Protein AF-A0A958GNL9-F1 (afdb_monomer_lite)

Structure (mmCIF, N/CA/C/O backbone):
data_AF-A0A958GNL9-F1
#
_entry.id   AF-A0A958GNL9-F1
#
loop_
_atom_site.group_PDB
_atom_site.id
_atom_site.type_symbol
_atom_site.label_atom_id
_atom_site.label_alt_id
_atom_site.label_comp_id
_atom_site.label_asym_id
_atom_site.label_entity_id
_atom_site.label_seq_id
_atom_site.pdbx_PDB_ins_code
_atom_site.Cartn_x
_atom_site.Cartn_y
_atom_site.Cartn_z
_atom_site.occupancy
_atom_site.B_iso_or_equiv
_atom_site.auth_seq_id
_atom_site.auth_comp_id
_atom_site.auth_asym_id
_atom_site.auth_atom_id
_atom_site.pdbx_PDB_model_num
ATOM 1 N N . ALA A 1 1 ? 9.603 -11.413 10.179 1.00 77.88 1 ALA A N 1
ATOM 2 C CA . ALA A 1 1 ? 9.994 -10.300 11.065 1.00 77.88 1 ALA A CA 1
ATOM 3 C C . ALA A 1 1 ? 9.551 -8.945 10.498 1.00 77.88 1 ALA A C 1
ATOM 5 O O . ALA A 1 1 ? 8.494 -8.495 10.905 1.00 77.88 1 ALA A O 1
ATOM 6 N N . ILE A 1 2 ? 10.249 -8.340 9.521 1.00 87.06 2 ILE A N 1
ATOM 7 C CA . ILE A 1 2 ? 9.982 -6.955 9.048 1.00 87.06 2 ILE A CA 1
ATOM 8 C C . ILE A 1 2 ? 8.523 -6.703 8.623 1.00 87.06 2 ILE A C 1
ATOM 10 O O . ILE A 1 2 ? 7.893 -5.802 9.166 1.00 87.06 2 ILE A O 1
ATOM 14 N N . LEU A 1 3 ? 7.963 -7.523 7.721 1.00 89.38 3 LEU A N 1
ATOM 15 C CA . LEU A 1 3 ? 6.574 -7.374 7.249 1.00 89.38 3 LEU A CA 1
ATOM 16 C C . LEU A 1 3 ? 5.560 -7.324 8.401 1.00 89.38 3 LEU A C 1
ATOM 18 O O . LEU A 1 3 ? 4.690 -6.460 8.436 1.00 89.38 3 LEU A O 1
ATOM 22 N N . SER A 1 4 ? 5.699 -8.241 9.358 1.00 89.88 4 SER A N 1
ATOM 23 C CA . SER A 1 4 ? 4.820 -8.334 10.524 1.00 89.88 4 SER A CA 1
ATOM 24 C C . SER A 1 4 ? 4.938 -7.100 11.421 1.00 89.88 4 SER A C 1
ATOM 26 O O . SER A 1 4 ? 3.917 -6.592 11.872 1.00 89.88 4 SER A O 1
ATOM 28 N N . CYS A 1 5 ? 6.154 -6.585 11.645 1.00 91.06 5 CYS A N 1
ATOM 29 C CA . CYS A 1 5 ? 6.368 -5.361 12.425 1.00 91.06 5 CYS A CA 1
ATOM 30 C C . CYS A 1 5 ? 5.742 -4.138 11.746 1.00 91.06 5 CYS A C 1
ATOM 32 O O . CYS A 1 5 ? 5.064 -3.351 12.402 1.00 91.06 5 CYS A O 1
ATOM 34 N N . MET A 1 6 ? 5.928 -4.002 10.432 1.00 93.12 6 MET A N 1
ATOM 35 C CA . MET A 1 6 ? 5.331 -2.914 9.653 1.00 93.12 6 MET A CA 1
ATOM 36 C C . MET A 1 6 ? 3.804 -2.960 9.717 1.00 93.12 6 MET A C 1
ATOM 38 O O . MET A 1 6 ? 3.176 -1.972 10.087 1.00 93.12 6 MET A O 1
ATOM 42 N N 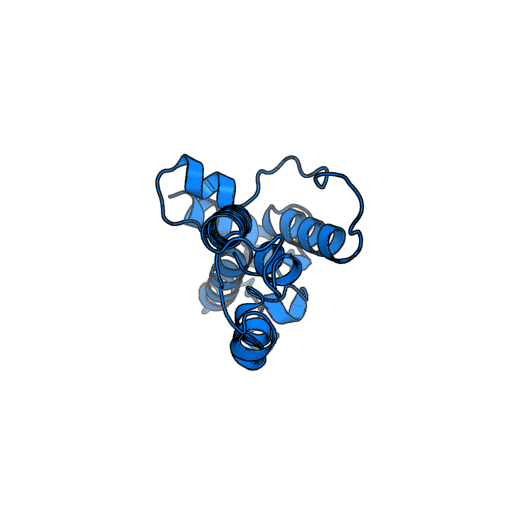. ALA A 1 7 ? 3.213 -4.132 9.461 1.00 93.62 7 ALA A N 1
ATOM 43 C CA . ALA A 1 7 ? 1.768 -4.316 9.534 1.00 93.62 7 ALA A CA 1
ATOM 44 C C . ALA A 1 7 ? 1.215 -4.066 10.946 1.00 93.62 7 ALA A C 1
ATOM 46 O O . ALA A 1 7 ? 0.140 -3.491 11.088 1.00 93.62 7 ALA A O 1
ATOM 47 N N . TYR A 1 8 ? 1.943 -4.462 11.996 1.00 92.94 8 TYR A N 1
ATOM 48 C CA . TYR A 1 8 ? 1.556 -4.186 13.379 1.00 92.94 8 TYR A CA 1
ATOM 49 C C . TYR A 1 8 ? 1.465 -2.681 13.653 1.00 92.94 8 TYR A C 1
ATOM 51 O O . TYR A 1 8 ? 0.441 -2.210 14.142 1.00 92.94 8 TYR A O 1
ATOM 59 N N . ILE A 1 9 ? 2.512 -1.927 13.300 1.00 93.88 9 ILE A N 1
ATOM 60 C CA . ILE A 1 9 ? 2.563 -0.471 13.490 1.00 93.88 9 ILE A CA 1
ATOM 61 C C . ILE A 1 9 ? 1.453 0.214 12.690 1.00 93.88 9 ILE A C 1
ATOM 63 O O . ILE A 1 9 ? 0.706 1.020 13.244 1.00 93.88 9 ILE A O 1
ATOM 67 N N . ASP A 1 10 ? 1.297 -0.146 11.417 1.00 95.44 10 ASP A N 1
ATOM 68 C CA . ASP A 1 10 ? 0.338 0.503 10.521 1.00 95.44 10 ASP A CA 1
ATOM 69 C C . ASP A 1 10 ? -1.127 0.157 10.855 1.00 95.44 10 ASP A C 1
ATOM 71 O O . ASP A 1 10 ? -2.029 0.932 10.541 1.00 95.44 10 ASP A O 1
ATOM 75 N N . LEU A 1 11 ? -1.388 -0.962 11.544 1.00 94.38 11 LEU A N 1
ATOM 76 C CA . LEU A 1 11 ? -2.725 -1.326 12.032 1.00 94.38 11 LEU A CA 1
ATOM 77 C C . LEU A 1 11 ? -3.016 -0.860 13.462 1.00 94.38 11 LEU A C 1
ATOM 79 O O . LEU A 1 11 ? -4.159 -0.978 13.909 1.00 94.38 11 LEU A O 1
ATOM 83 N N . ASN A 1 12 ? -2.038 -0.324 14.198 1.00 93.69 12 ASN A N 1
ATOM 84 C CA . ASN A 1 12 ? -2.248 0.084 15.590 1.00 93.69 12 ASN A CA 1
ATOM 85 C C . ASN A 1 12 ? -3.331 1.157 15.755 1.00 93.69 12 ASN A C 1
ATOM 87 O O . ASN A 1 12 ? -4.180 0.985 16.632 1.00 93.69 12 ASN A O 1
ATOM 91 N N . PRO A 1 13 ? -3.392 2.216 14.928 1.00 93.81 13 PRO A N 1
ATOM 92 C CA . PRO A 1 13 ? -4.463 3.205 15.049 1.00 93.81 13 PRO A CA 1
ATOM 93 C C . PRO A 1 13 ? -5.853 2.620 14.785 1.00 93.81 13 PRO A C 1
ATOM 95 O O . PRO A 1 13 ? -6.806 3.003 15.460 1.00 93.81 13 PRO A O 1
ATOM 98 N N . ILE A 1 14 ? -5.961 1.631 13.891 1.00 93.19 14 ILE A N 1
ATOM 99 C CA . ILE A 1 14 ? -7.215 0.915 13.633 1.00 93.19 14 ILE A CA 1
ATOM 100 C C . ILE A 1 14 ? -7.603 0.077 14.849 1.00 93.19 14 ILE A C 1
ATOM 102 O O . ILE A 1 14 ? -8.722 0.186 15.343 1.00 93.19 14 ILE A O 1
ATOM 106 N N . ARG A 1 15 ? -6.660 -0.696 15.397 1.00 90.56 15 ARG A N 1
ATOM 107 C CA . ARG A 1 15 ? -6.861 -1.503 16.614 1.00 90.56 15 ARG A CA 1
ATOM 108 C C . ARG A 1 15 ? -7.246 -0.653 17.825 1.00 90.56 15 ARG A C 1
ATOM 110 O O . ARG A 1 15 ? -8.039 -1.083 18.653 1.00 90.56 15 ARG A O 1
ATOM 117 N N . ALA A 1 16 ? -6.691 0.552 17.928 1.00 90.94 16 ALA A N 1
ATOM 118 C CA . ALA A 1 16 ? -7.006 1.507 18.983 1.00 90.94 16 ALA A CA 1
ATOM 119 C C . ALA A 1 16 ? -8.342 2.243 18.761 1.00 90.94 16 ALA A C 1
ATOM 121 O O . ALA A 1 16 ? -8.741 3.029 19.616 1.00 90.94 16 ALA A O 1
ATOM 122 N N . GLY A 1 17 ? -9.016 2.035 17.622 1.00 89.69 17 GLY A N 1
ATOM 123 C CA . GLY A 1 17 ? -10.237 2.756 17.254 1.00 89.69 17 GLY A CA 1
ATOM 124 C C . GLY A 1 17 ? -10.012 4.233 16.915 1.00 89.69 17 GLY A C 1
ATOM 125 O O . GLY A 1 17 ? -10.968 4.998 16.893 1.00 89.69 17 GLY A O 1
ATOM 126 N N . LYS A 1 18 ? -8.761 4.642 16.665 1.00 91.62 18 LYS A N 1
ATOM 127 C CA . LYS A 1 18 ? -8.383 6.017 16.297 1.00 91.62 18 LYS A CA 1
ATOM 128 C C . LYS A 1 18 ? -8.510 6.292 14.796 1.00 91.62 18 LYS A C 1
ATOM 130 O O . LYS A 1 18 ? -8.551 7.448 14.400 1.00 91.62 18 LYS A O 1
ATOM 135 N N . ALA A 1 19 ? -8.556 5.246 13.974 1.00 93.25 19 ALA A N 1
ATOM 136 C CA . ALA A 1 19 ? -8.790 5.324 12.534 1.00 93.25 19 ALA A CA 1
ATOM 137 C C . ALA A 1 19 ? -9.677 4.153 12.092 1.00 93.25 19 ALA A C 1
ATOM 139 O O . ALA A 1 19 ? -9.626 3.078 12.694 1.00 93.25 19 ALA A O 1
ATOM 140 N N . ARG A 1 20 ? -10.475 4.329 11.034 1.00 92.69 20 ARG A N 1
ATOM 141 C CA . ARG A 1 20 ? -11.298 3.242 10.477 1.00 92.69 20 ARG A CA 1
ATOM 142 C C . ARG A 1 20 ? -10.540 2.457 9.405 1.00 92.69 20 ARG A C 1
ATOM 144 O O . ARG A 1 20 ? -10.813 1.273 9.202 1.00 92.69 20 ARG A O 1
ATOM 151 N N . THR A 1 21 ? -9.573 3.092 8.742 1.00 94.38 21 THR A N 1
ATOM 152 C CA . THR A 1 21 ? -8.803 2.510 7.636 1.00 94.38 21 THR A CA 1
ATOM 153 C C . THR A 1 21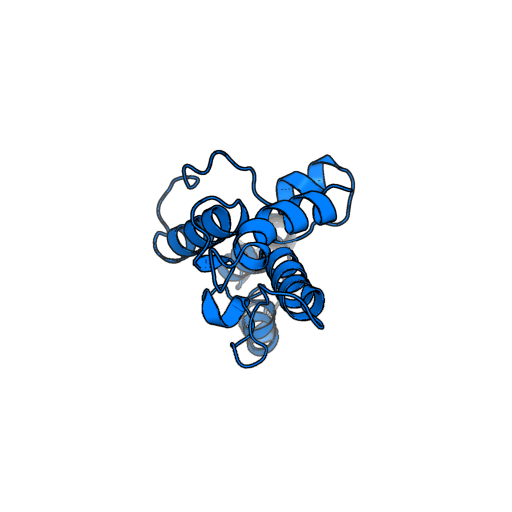 ? -7.327 2.946 7.629 1.00 94.38 21 THR A C 1
ATOM 155 O O . THR A 1 21 ? -6.990 3.975 8.219 1.00 94.38 21 THR A O 1
ATOM 158 N N . PRO A 1 22 ? -6.419 2.199 6.961 1.00 94.00 22 PRO A N 1
ATOM 159 C CA . PRO A 1 22 ? -5.006 2.581 6.859 1.00 94.00 22 PRO A CA 1
ATOM 160 C C . PRO A 1 22 ? -4.766 3.931 6.167 1.00 94.00 22 PRO A C 1
ATOM 162 O O . PRO A 1 22 ? -3.856 4.661 6.550 1.00 94.00 22 PRO A O 1
ATOM 165 N N . GLU A 1 23 ? -5.575 4.297 5.171 1.00 94.44 23 GLU A N 1
ATOM 166 C CA . GLU A 1 23 ? -5.447 5.577 4.461 1.00 94.44 23 GLU A CA 1
ATOM 167 C C . GLU A 1 23 ? -5.996 6.797 5.218 1.00 94.44 23 GLU A C 1
ATOM 169 O O . GLU A 1 23 ? -5.777 7.920 4.774 1.00 94.44 23 GLU A O 1
ATOM 174 N N . GLU A 1 24 ? -6.674 6.599 6.348 1.00 92.75 24 GLU A N 1
ATOM 175 C CA . GLU A 1 24 ? -7.088 7.667 7.275 1.00 92.75 24 GLU A CA 1
ATOM 176 C C . GLU A 1 24 ? -6.106 7.812 8.449 1.00 92.75 24 GLU A C 1
ATOM 178 O O . GLU A 1 24 ? -6.212 8.724 9.263 1.00 92.75 24 GLU A O 1
ATOM 183 N N . SER A 1 25 ? -5.140 6.899 8.562 1.00 93.56 25 SER A N 1
ATOM 184 C CA . SER A 1 25 ? -4.238 6.801 9.703 1.00 93.56 25 SER A CA 1
ATOM 185 C C . SER A 1 25 ? -2.956 7.617 9.492 1.00 93.56 25 SER A C 1
ATOM 187 O O . SER A 1 25 ? -1.883 7.059 9.250 1.00 93.56 25 SER A O 1
ATOM 189 N N . GLU A 1 26 ? -3.060 8.943 9.596 1.00 91.88 26 GLU A N 1
ATOM 190 C CA . GLU A 1 26 ? -2.055 9.926 9.137 1.00 91.88 26 GLU A CA 1
ATOM 191 C C . GLU A 1 26 ? -0.625 9.725 9.669 1.00 91.88 26 GLU A C 1
ATOM 193 O O . GLU A 1 26 ? 0.356 10.008 8.979 1.00 91.88 26 GLU A O 1
ATOM 198 N N . PHE A 1 27 ? -0.493 9.176 10.875 1.00 89.94 27 PHE A N 1
ATOM 199 C CA . PHE A 1 27 ? 0.789 8.966 11.553 1.00 89.94 27 PHE A CA 1
ATOM 200 C C . PHE A 1 27 ? 1.388 7.569 11.314 1.00 89.94 27 PHE A C 1
ATOM 202 O O . PHE A 1 27 ? 2.116 7.052 12.158 1.00 89.94 27 PHE A O 1
ATOM 209 N N . THR A 1 28 ? 1.071 6.929 10.183 1.00 93.62 28 THR A N 1
ATOM 210 C CA . THR A 1 28 ? 1.562 5.582 9.836 1.00 93.62 28 THR A CA 1
ATOM 211 C C . THR A 1 28 ? 2.375 5.556 8.549 1.00 93.62 28 THR A C 1
ATOM 213 O O . THR A 1 28 ? 2.217 6.396 7.658 1.00 93.62 28 THR A O 1
ATOM 216 N N . GLY A 1 29 ? 3.240 4.548 8.423 1.00 92.19 29 GLY A N 1
ATOM 217 C CA . GLY A 1 29 ? 4.039 4.347 7.222 1.00 92.19 29 GLY A CA 1
ATOM 218 C C . GLY A 1 29 ? 3.184 3.962 6.014 1.00 92.19 29 GLY A C 1
ATOM 219 O O . GLY A 1 29 ? 3.523 4.338 4.891 1.00 92.19 29 GLY A O 1
ATOM 220 N N . ALA A 1 30 ? 2.074 3.251 6.228 1.00 93.44 30 ALA A N 1
ATOM 221 C CA . ALA A 1 30 ? 1.085 2.952 5.194 1.00 93.44 30 ALA A CA 1
ATOM 222 C C . ALA A 1 30 ? 0.482 4.234 4.607 1.00 93.44 30 ALA A C 1
ATOM 224 O O . ALA A 1 30 ? 0.519 4.417 3.389 1.00 93.44 30 ALA A O 1
ATOM 225 N N . TYR A 1 31 ? -0.003 5.147 5.457 1.00 93.62 31 TYR A N 1
ATOM 226 C CA . TYR A 1 31 ? -0.570 6.426 5.021 1.00 93.62 31 TYR A CA 1
ATOM 227 C C . TYR A 1 31 ? 0.424 7.240 4.192 1.00 93.62 31 TYR A C 1
ATOM 229 O O . TYR A 1 31 ? 0.105 7.678 3.083 1.00 93.62 31 TYR A O 1
ATOM 237 N N . GLN A 1 32 ? 1.653 7.396 4.695 1.00 91.25 32 GLN A N 1
ATOM 238 C CA . GLN A 1 32 ? 2.695 8.144 3.994 1.00 91.25 32 GLN A CA 1
ATOM 239 C C . GLN A 1 32 ? 2.945 7.553 2.600 1.00 91.25 32 GLN A C 1
ATOM 241 O O . GLN A 1 32 ? 2.904 8.276 1.605 1.00 91.25 32 GLN A O 1
ATOM 246 N N . ARG A 1 33 ? 3.107 6.229 2.492 1.00 90.38 33 ARG A N 1
ATOM 247 C CA . ARG A 1 33 ? 3.347 5.554 1.205 1.00 90.38 33 ARG A CA 1
ATOM 248 C C . ARG A 1 33 ? 2.177 5.676 0.232 1.00 90.38 33 ARG A C 1
ATOM 250 O O . ARG A 1 33 ? 2.403 5.940 -0.947 1.00 90.38 33 ARG A O 1
ATOM 257 N N . ILE A 1 34 ? 0.940 5.557 0.716 1.00 90.19 34 ILE A N 1
ATOM 258 C CA . ILE A 1 34 ? -0.268 5.784 -0.093 1.00 90.19 34 ILE A CA 1
ATOM 259 C C . ILE A 1 34 ? -0.278 7.214 -0.646 1.00 90.19 34 ILE A C 1
ATOM 261 O O . ILE A 1 34 ? -0.564 7.426 -1.827 1.00 90.19 34 ILE A O 1
ATOM 265 N N . LYS A 1 35 ? 0.068 8.203 0.186 1.00 87.56 35 LYS A N 1
ATOM 266 C CA . LYS A 1 35 ? 0.140 9.610 -0.219 1.00 87.56 35 LYS A CA 1
ATOM 267 C C . LYS A 1 35 ? 1.199 9.831 -1.303 1.00 87.56 35 LYS A C 1
ATOM 269 O O . LYS A 1 35 ? 0.882 10.449 -2.317 1.00 87.56 35 LYS A O 1
ATOM 274 N N . ALA A 1 36 ? 2.409 9.285 -1.150 1.00 83.06 36 ALA A N 1
ATOM 275 C CA . ALA A 1 36 ? 3.434 9.369 -2.198 1.00 83.06 36 ALA A CA 1
ATOM 276 C C . ALA A 1 36 ? 2.999 8.722 -3.510 1.00 83.06 36 ALA A C 1
ATOM 278 O O . ALA A 1 36 ? 3.145 9.343 -4.559 1.00 83.06 36 ALA A O 1
ATOM 279 N N . ALA A 1 37 ? 2.428 7.515 -3.461 1.00 79.88 37 ALA A N 1
ATOM 280 C CA . ALA A 1 37 ? 1.984 6.812 -4.663 1.00 79.88 37 ALA A CA 1
ATOM 281 C C . ALA A 1 37 ? 0.949 7.633 -5.457 1.00 79.88 37 ALA A C 1
ATOM 283 O O . ALA A 1 37 ? 0.996 7.696 -6.690 1.00 79.88 37 ALA A O 1
ATOM 284 N N . LYS A 1 38 ? 0.052 8.344 -4.758 1.00 73.94 38 LYS A N 1
ATOM 285 C CA . LYS A 1 38 ? -0.920 9.261 -5.375 1.00 73.94 38 LYS A CA 1
ATOM 286 C C . LYS A 1 38 ? -0.267 10.512 -5.977 1.00 73.94 38 LYS A C 1
ATOM 288 O 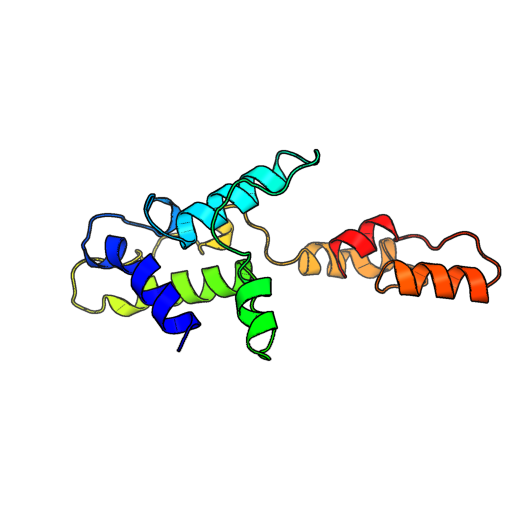O . LYS A 1 38 ? -0.687 10.944 -7.051 1.00 73.94 38 LYS A O 1
ATOM 293 N N . VAL A 1 39 ? 0.753 11.081 -5.327 1.00 68.12 39 VAL A N 1
ATOM 294 C CA . VAL A 1 39 ? 1.504 12.241 -5.848 1.00 68.12 39 VAL A CA 1
ATOM 295 C C . VAL A 1 39 ? 2.261 11.866 -7.121 1.00 68.12 39 VAL A C 1
ATOM 297 O O . VAL A 1 39 ? 2.097 12.541 -8.133 1.00 68.12 39 VAL A O 1
ATOM 300 N N . THR A 1 40 ? 2.993 10.749 -7.125 1.00 58.53 40 THR A N 1
ATOM 301 C CA . THR A 1 40 ? 3.714 10.261 -8.314 1.00 58.53 40 THR A CA 1
ATOM 302 C C . THR A 1 40 ? 2.770 9.957 -9.483 1.00 58.53 40 THR A C 1
ATOM 304 O O . THR A 1 40 ? 3.120 10.178 -10.640 1.00 58.53 40 THR A O 1
ATOM 307 N N . THR A 1 41 ? 1.541 9.512 -9.203 1.00 54.59 41 THR A N 1
ATOM 308 C CA . THR A 1 41 ? 0.525 9.277 -10.244 1.00 54.59 41 THR A CA 1
ATOM 309 C C . THR A 1 41 ? -0.011 10.585 -10.850 1.00 54.59 41 THR A C 1
ATOM 311 O O . THR A 1 41 ? -0.319 10.621 -12.041 1.00 54.59 41 THR A O 1
ATOM 314 N N . ARG A 1 42 ? -0.111 11.670 -10.062 1.00 49.72 42 ARG A N 1
ATOM 315 C CA . ARG A 1 42 ? -0.609 12.988 -10.514 1.00 49.72 42 ARG A CA 1
ATOM 316 C C . ARG A 1 42 ? 0.471 13.901 -11.103 1.00 49.72 42 ARG A C 1
ATOM 318 O O . ARG A 1 42 ? 0.143 14.734 -11.940 1.00 49.72 42 ARG A O 1
ATOM 325 N N . GLN A 1 43 ? 1.731 13.753 -10.702 1.00 44.69 43 GLN A N 1
ATOM 326 C CA . GLN A 1 43 ? 2.848 14.573 -11.173 1.00 44.69 43 GLN A CA 1
ATOM 327 C C . GLN A 1 43 ? 3.924 13.686 -11.810 1.00 44.69 43 GLN A C 1
ATOM 329 O O . GLN A 1 43 ? 4.803 13.149 -11.145 1.00 44.69 43 GLN A O 1
ATOM 334 N N . LYS A 1 44 ? 3.884 13.577 -13.142 1.00 41.59 44 LYS A N 1
ATOM 335 C CA . LYS A 1 44 ? 4.976 13.046 -13.980 1.00 41.59 44 LYS A CA 1
ATOM 336 C C . LYS A 1 44 ? 6.127 14.057 -14.150 1.00 41.59 44 LYS A C 1
ATOM 338 O O . LYS A 1 44 ? 6.697 14.169 -15.231 1.00 41.59 44 LYS A O 1
ATOM 343 N N . ALA A 1 45 ? 6.462 14.808 -13.106 1.00 39.47 45 ALA A N 1
ATOM 344 C CA . ALA A 1 45 ? 7.539 15.789 -13.133 1.00 39.47 45 ALA A CA 1
ATOM 345 C C . ALA A 1 45 ? 8.464 15.569 -11.931 1.00 39.47 45 ALA A C 1
ATOM 347 O O . ALA A 1 45 ? 8.069 15.774 -10.790 1.00 39.47 45 ALA A O 1
ATOM 348 N N . SER A 1 46 ? 9.666 15.075 -12.237 1.00 42.66 46 SER A N 1
ATOM 349 C CA . SER A 1 46 ? 10.927 15.268 -11.506 1.00 42.66 46 SER A CA 1
ATOM 350 C C . SER A 1 46 ? 10.848 15.476 -9.986 1.00 42.66 46 SER A C 1
ATOM 352 O O . SER A 1 46 ? 10.710 16.599 -9.506 1.00 42.66 46 SER A O 1
ATOM 354 N N . GLY A 1 47 ? 11.072 14.399 -9.233 1.00 47.53 47 GLY A N 1
ATOM 355 C CA . GLY A 1 47 ? 11.404 14.460 -7.809 1.00 47.53 47 GLY A CA 1
ATOM 356 C C . GLY A 1 47 ? 10.932 13.220 -7.063 1.00 47.53 47 GLY A C 1
ATOM 357 O O . GLY A 1 47 ? 9.769 12.833 -7.171 1.00 47.53 47 GLY A O 1
ATOM 358 N N . ARG A 1 48 ? 11.825 12.573 -6.298 1.00 48.31 48 ARG A N 1
ATOM 359 C CA . ARG A 1 48 ? 11.392 11.579 -5.304 1.00 48.31 48 ARG A CA 1
ATOM 360 C C . ARG A 1 48 ? 10.442 12.298 -4.334 1.00 48.31 48 ARG A C 1
ATOM 362 O O . ARG A 1 48 ? 10.814 13.373 -3.864 1.00 48.31 48 ARG A O 1
ATOM 369 N N . PRO A 1 49 ? 9.252 11.750 -4.026 1.00 52.41 49 PRO A N 1
ATOM 370 C CA . PRO A 1 49 ? 8.431 12.294 -2.954 1.00 52.41 49 PRO A CA 1
ATOM 371 C C . PRO A 1 49 ? 9.295 12.400 -1.697 1.00 52.41 49 PRO A C 1
ATOM 373 O O . PRO A 1 49 ? 10.024 11.453 -1.397 1.00 52.41 49 PRO A O 1
ATOM 376 N N . SER A 1 50 ? 9.222 13.525 -0.984 1.00 54.38 50 SER A N 1
ATOM 377 C CA . SER A 1 50 ? 9.937 13.803 0.272 1.00 54.38 50 SER A CA 1
ATOM 378 C C . SER A 1 50 ? 9.423 12.926 1.420 1.00 54.38 50 SER A C 1
ATOM 380 O O . SER A 1 50 ? 8.973 13.407 2.455 1.00 54.38 50 SER A O 1
ATOM 3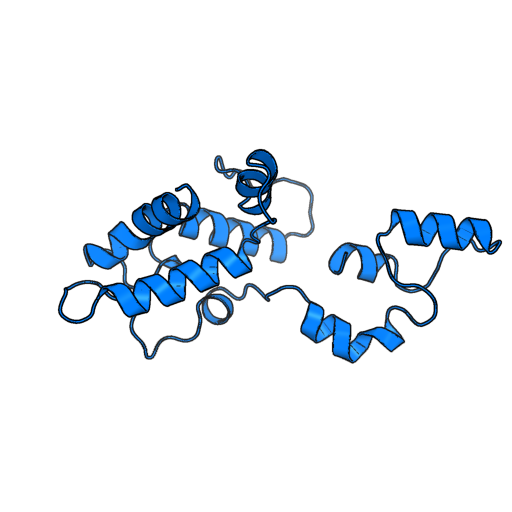82 N N . ILE A 1 51 ? 9.403 11.616 1.215 1.00 62.84 51 ILE A N 1
ATOM 383 C CA . ILE A 1 51 ? 9.099 10.632 2.230 1.00 62.84 51 ILE A CA 1
ATOM 384 C C . ILE A 1 51 ? 10.429 10.178 2.809 1.00 62.84 51 ILE A C 1
ATOM 386 O O . ILE A 1 51 ? 11.292 9.667 2.102 1.00 62.84 51 ILE A O 1
ATOM 390 N N . TRP A 1 52 ? 10.572 10.357 4.119 1.00 73.31 52 TRP A N 1
ATOM 391 C CA . TRP A 1 52 ? 11.726 9.878 4.878 1.00 73.31 52 TRP A CA 1
ATOM 392 C C . TRP A 1 52 ? 11.807 8.339 4.926 1.00 73.31 52 TRP A C 1
ATOM 394 O O . TRP A 1 52 ? 12.855 7.765 5.204 1.00 73.31 52 TRP A O 1
ATOM 404 N N . LEU A 1 53 ? 10.703 7.652 4.619 1.00 79.00 53 LEU A N 1
ATOM 405 C CA . LEU A 1 53 ? 10.636 6.197 4.526 1.00 79.00 53 LEU A CA 1
ATOM 406 C C . LEU A 1 53 ? 11.081 5.667 3.147 1.00 79.00 53 LEU A C 1
ATOM 408 O O . LEU A 1 53 ? 10.562 6.099 2.117 1.00 79.00 53 LEU A O 1
ATOM 412 N N . PRO A 1 54 ? 11.946 4.644 3.098 1.00 81.62 54 PRO A N 1
ATOM 413 C CA . PRO A 1 54 ? 12.263 3.988 1.837 1.00 81.62 54 PRO A CA 1
ATOM 414 C C . PRO A 1 54 ? 11.021 3.290 1.232 1.00 81.62 54 PRO A C 1
ATOM 416 O O . PRO A 1 54 ? 10.125 2.850 1.983 1.00 81.62 54 PRO A O 1
ATOM 419 N N . PRO A 1 55 ? 10.965 3.160 -0.111 1.00 84.19 55 PRO A N 1
ATOM 420 C CA . PRO A 1 55 ? 9.999 2.309 -0.808 1.00 84.19 55 PRO A CA 1
ATOM 421 C C . PRO A 1 55 ? 9.959 0.891 -0.224 1.00 84.19 55 PRO A C 1
ATOM 423 O O . PRO A 1 55 ? 10.968 0.398 0.286 1.00 84.19 55 PRO A O 1
ATOM 426 N N . ILE A 1 56 ? 8.799 0.223 -0.288 1.00 86.56 56 ILE A N 1
ATOM 427 C CA . ILE A 1 56 ? 8.653 -1.143 0.251 1.00 86.56 56 ILE A CA 1
ATOM 428 C C . ILE A 1 56 ? 9.631 -2.081 -0.455 1.00 86.56 56 ILE A C 1
ATOM 430 O O . ILE A 1 56 ? 10.340 -2.848 0.187 1.00 86.56 56 ILE A O 1
ATOM 434 N N . GLU A 1 57 ? 9.721 -1.953 -1.768 1.00 84.25 57 GLU A N 1
ATOM 435 C CA . GLU A 1 57 ? 10.556 -2.755 -2.644 1.00 84.25 57 GLU A CA 1
ATOM 436 C C . GLU A 1 57 ? 12.020 -2.704 -2.185 1.00 84.25 57 GLU A C 1
ATOM 438 O O . GLU A 1 57 ? 12.666 -3.741 -2.042 1.00 84.25 57 GLU A O 1
ATOM 443 N N . GLU A 1 58 ? 12.515 -1.511 -1.842 1.00 82.81 58 GLU A N 1
ATOM 444 C CA . GLU A 1 58 ? 13.883 -1.302 -1.360 1.00 82.81 58 GLU A CA 1
ATOM 445 C C . GLU A 1 58 ? 14.121 -1.936 0.021 1.00 82.81 58 GLU A C 1
ATOM 447 O O . GLU A 1 58 ? 15.178 -2.528 0.258 1.00 82.81 58 GLU A O 1
ATOM 452 N N . ILE A 1 59 ? 13.135 -1.877 0.926 1.00 83.81 59 ILE A N 1
ATOM 453 C CA . ILE A 1 59 ? 13.218 -2.538 2.239 1.00 83.81 59 ILE A CA 1
ATOM 454 C C . ILE A 1 59 ? 13.404 -4.046 2.055 1.00 83.81 59 ILE A C 1
ATOM 456 O O . ILE A 1 59 ? 14.232 -4.647 2.737 1.00 83.81 59 ILE A O 1
ATOM 460 N N . PHE A 1 60 ? 12.657 -4.677 1.147 1.00 80.50 60 PHE A N 1
ATOM 461 C CA . PHE A 1 60 ? 12.700 -6.132 0.975 1.00 80.50 60 PHE A CA 1
ATOM 462 C C . PHE A 1 60 ? 13.891 -6.602 0.125 1.00 80.50 60 PHE A C 1
ATOM 464 O O . PHE A 1 60 ? 14.475 -7.639 0.447 1.00 80.50 60 PHE A O 1
ATOM 471 N N . GLN A 1 61 ? 14.326 -5.810 -0.862 1.00 78.31 61 GLN A N 1
ATOM 472 C CA . GLN A 1 61 ? 15.529 -6.084 -1.661 1.00 78.31 61 GLN A CA 1
ATOM 473 C C . GLN A 1 61 ? 16.804 -6.106 -0.811 1.00 78.31 61 GLN A C 1
ATOM 475 O O . GLN A 1 61 ? 17.585 -7.052 -0.903 1.00 78.31 61 GLN A O 1
ATOM 480 N N . ARG A 1 62 ? 16.989 -5.125 0.085 1.00 73.75 62 ARG A N 1
ATOM 481 C CA . ARG A 1 62 ? 18.154 -5.067 0.995 1.00 73.75 62 ARG A CA 1
ATOM 482 C C . ARG A 1 62 ? 18.264 -6.276 1.932 1.00 73.75 62 ARG A C 1
ATOM 484 O O . ARG A 1 62 ? 19.324 -6.522 2.489 1.00 73.75 62 ARG A O 1
ATOM 491 N N . ASN A 1 63 ? 17.176 -7.024 2.110 1.00 68.50 63 ASN A N 1
ATOM 492 C CA . ASN A 1 63 ? 17.110 -8.191 2.986 1.00 68.50 63 ASN A CA 1
ATOM 493 C C . ASN A 1 63 ? 17.229 -9.532 2.234 1.00 68.50 63 ASN A C 1
ATOM 495 O O . ASN A 1 63 ? 16.962 -10.574 2.832 1.00 68.50 63 ASN A O 1
ATOM 499 N N . GLY A 1 64 ? 17.578 -9.522 0.939 1.00 64.44 64 GLY A N 1
ATOM 500 C CA . GLY A 1 64 ? 17.749 -10.738 0.131 1.00 64.44 64 GLY A CA 1
ATOM 501 C C . GLY A 1 64 ? 16.456 -11.534 -0.082 1.00 64.44 64 GLY A C 1
ATOM 502 O O . GLY A 1 64 ? 16.504 -12.733 -0.346 1.00 64.44 64 GLY A O 1
ATOM 503 N N . LYS A 1 65 ? 15.289 -10.897 0.084 1.00 61.69 65 LYS A N 1
ATOM 504 C CA . LYS A 1 65 ? 13.970 -11.534 -0.045 1.00 61.69 65 LYS A CA 1
ATOM 505 C C . LYS A 1 65 ? 13.321 -11.178 -1.375 1.00 61.69 65 LYS A C 1
ATOM 507 O O . LYS A 1 65 ? 13.665 -10.170 -1.989 1.00 61.69 65 LYS A O 1
ATOM 512 N N . ALA A 1 66 ? 12.347 -11.998 -1.785 1.00 64.62 66 ALA A N 1
ATOM 513 C CA . ALA A 1 66 ? 11.443 -11.668 -2.882 1.00 64.62 66 ALA A CA 1
ATOM 514 C C . ALA A 1 66 ? 10.939 -10.225 -2.720 1.00 64.62 66 ALA A C 1
ATOM 516 O O . ALA A 1 66 ? 10.595 -9.800 -1.612 1.00 64.62 66 ALA A O 1
ATOM 517 N N . THR A 1 67 ? 10.972 -9.463 -3.815 1.00 74.81 67 THR A N 1
ATOM 518 C CA . THR A 1 67 ? 10.565 -8.056 -3.807 1.00 74.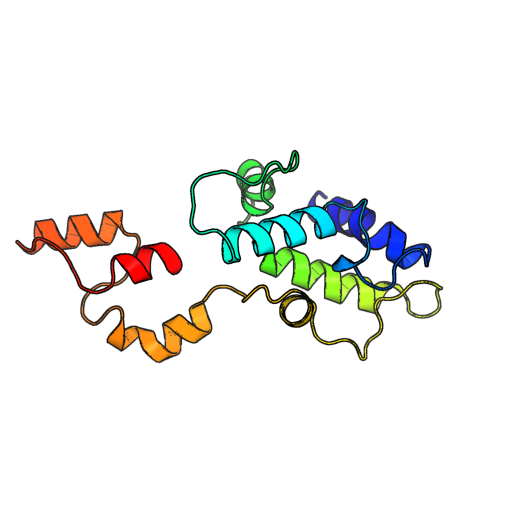81 67 THR A CA 1
ATOM 519 C C . THR A 1 67 ? 9.077 -8.006 -3.483 1.00 74.81 67 THR A C 1
ATOM 521 O O . THR A 1 67 ? 8.283 -8.559 -4.230 1.00 74.81 67 THR A O 1
ATOM 524 N N . LEU A 1 68 ? 8.719 -7.393 -2.353 1.00 83.06 68 LEU A N 1
ATOM 525 C CA . LEU A 1 68 ? 7.332 -7.089 -2.021 1.00 83.06 68 LEU A CA 1
ATOM 526 C C . LEU A 1 68 ? 7.019 -5.711 -2.598 1.00 83.06 68 LEU A C 1
ATOM 528 O O . LEU A 1 68 ? 7.714 -4.747 -2.273 1.00 83.06 68 LEU A O 1
ATOM 532 N N . THR A 1 69 ? 5.999 -5.608 -3.440 1.00 87.44 69 THR A N 1
ATOM 533 C CA . THR A 1 69 ? 5.551 -4.312 -3.957 1.00 87.44 69 THR A CA 1
ATOM 534 C C . THR A 1 69 ? 4.702 -3.569 -2.927 1.00 87.44 69 THR A C 1
ATOM 536 O O . THR A 1 69 ? 4.137 -4.162 -2.000 1.00 87.44 69 THR A O 1
ATOM 539 N N . LEU A 1 70 ? 4.543 -2.253 -3.095 1.00 87.88 70 LEU A N 1
ATOM 540 C CA . LEU A 1 70 ? 3.590 -1.477 -2.300 1.00 87.88 70 LEU A CA 1
ATOM 541 C C . LEU A 1 70 ? 2.166 -2.049 -2.399 1.00 87.88 70 LEU A C 1
ATOM 543 O O . LEU A 1 70 ? 1.471 -2.139 -1.388 1.00 87.88 70 LEU A O 1
ATOM 547 N N . SER A 1 71 ? 1.729 -2.460 -3.590 1.00 89.31 71 SER A N 1
ATOM 548 C CA . SER A 1 71 ? 0.389 -3.020 -3.802 1.00 89.31 71 SER A CA 1
ATOM 549 C C . SER A 1 71 ? 0.192 -4.328 -3.034 1.00 89.31 71 SER A C 1
ATOM 551 O O . SER A 1 71 ? -0.821 -4.503 -2.354 1.00 89.31 71 SER A O 1
ATOM 553 N N . GLU A 1 72 ? 1.178 -5.224 -3.078 1.00 89.94 72 GLU A N 1
ATOM 554 C CA . GLU A 1 72 ? 1.161 -6.476 -2.315 1.00 89.94 72 GLU A CA 1
ATOM 555 C C . GLU A 1 72 ? 1.172 -6.218 -0.806 1.00 89.94 72 GLU A C 1
ATOM 557 O O . GLU A 1 72 ? 0.397 -6.828 -0.066 1.00 89.94 72 GLU A O 1
ATOM 562 N N . TYR A 1 73 ? 1.989 -5.265 -0.349 1.00 92.88 73 TYR A N 1
ATOM 563 C CA . TYR A 1 73 ? 2.003 -4.839 1.046 1.00 92.88 73 TYR A CA 1
ATOM 564 C C . TYR A 1 73 ? 0.624 -4.355 1.512 1.00 92.88 73 TYR A C 1
ATOM 566 O O . TYR A 1 73 ? 0.128 -4.803 2.548 1.00 92.88 73 TYR A O 1
ATOM 574 N N . LEU A 1 74 ? -0.028 -3.484 0.736 1.00 94.25 74 LEU A N 1
ATOM 575 C CA . LEU A 1 74 ? -1.355 -2.967 1.068 1.00 94.25 74 LEU A CA 1
ATOM 576 C C . LEU A 1 74 ? -2.410 -4.081 1.096 1.00 94.25 74 LEU A C 1
ATOM 578 O O . LEU A 1 74 ? -3.253 -4.090 1.992 1.00 94.25 74 LEU A O 1
ATOM 582 N N . LEU A 1 75 ? -2.347 -5.058 0.186 1.00 93.50 75 LEU A N 1
ATOM 583 C CA . LEU A 1 75 ? -3.242 -6.222 0.211 1.00 93.50 75 LEU A CA 1
ATOM 584 C C . LEU A 1 75 ? -3.075 -7.057 1.484 1.00 93.50 75 LEU A C 1
ATOM 586 O O . LEU A 1 75 ? -4.072 -7.460 2.090 1.00 93.50 75 LEU A O 1
ATOM 590 N N . VAL A 1 76 ? -1.832 -7.304 1.908 1.00 93.88 76 VAL A N 1
ATOM 591 C CA . VAL A 1 76 ? -1.545 -7.991 3.177 1.00 93.88 76 VAL A CA 1
ATOM 592 C C . VAL A 1 76 ? -2.103 -7.187 4.350 1.00 93.88 76 VAL A C 1
ATOM 594 O O . VAL A 1 76 ? -2.766 -7.755 5.220 1.00 93.88 76 VAL A O 1
ATOM 597 N N . LEU A 1 77 ? -1.887 -5.871 4.357 1.00 94.75 77 LEU A N 1
ATOM 598 C CA . LEU A 1 77 ? -2.355 -4.969 5.405 1.00 94.75 77 LEU A CA 1
ATOM 599 C C . LEU A 1 77 ? -3.888 -4.965 5.528 1.00 94.75 77 LEU A C 1
ATOM 601 O O . LEU A 1 77 ? -4.413 -5.131 6.628 1.00 94.75 77 LEU A O 1
ATOM 605 N N . ASP A 1 78 ? -4.608 -4.846 4.409 1.00 95.06 78 ASP A N 1
ATOM 606 C CA . ASP A 1 78 ? -6.077 -4.830 4.362 1.00 95.06 78 ASP A CA 1
ATOM 607 C C . ASP A 1 78 ? -6.674 -6.159 4.834 1.00 95.06 78 ASP A C 1
ATOM 609 O O . ASP A 1 78 ? -7.551 -6.178 5.699 1.00 95.06 78 ASP A O 1
ATOM 613 N N . ARG A 1 79 ? -6.152 -7.290 4.340 1.00 93.56 79 ARG A N 1
ATOM 614 C CA . ARG A 1 79 ? -6.604 -8.625 4.767 1.00 93.56 79 ARG A CA 1
ATOM 615 C C . ARG A 1 79 ? -6.368 -8.842 6.259 1.00 93.56 79 ARG A C 1
ATOM 617 O O . ARG A 1 79 ? -7.262 -9.314 6.959 1.00 93.56 79 ARG A O 1
ATOM 624 N N . THR A 1 80 ? -5.195 -8.449 6.749 1.00 92.88 80 THR A N 1
ATOM 625 C CA . THR A 1 80 ? -4.827 -8.580 8.163 1.00 92.88 80 THR A CA 1
ATOM 626 C C . THR A 1 80 ? -5.717 -7.699 9.045 1.00 92.88 80 THR A C 1
ATOM 628 O O . THR A 1 80 ? -6.286 -8.180 10.025 1.00 92.88 80 THR A O 1
ATOM 631 N N . GLY A 1 81 ? -5.919 -6.432 8.673 1.00 92.44 81 GLY A N 1
ATOM 632 C CA . GLY A 1 81 ? -6.757 -5.489 9.420 1.00 92.44 81 GLY A CA 1
ATOM 633 C C . GLY A 1 81 ? -8.240 -5.873 9.474 1.00 92.44 81 GLY A C 1
ATOM 634 O O . GLY A 1 81 ? -8.916 -5.557 10.452 1.00 92.44 81 GLY A O 1
ATOM 635 N N . ARG A 1 82 ? -8.747 -6.607 8.474 1.00 92.19 82 ARG A N 1
ATOM 636 C CA . ARG A 1 82 ? -10.109 -7.176 8.494 1.00 92.19 82 ARG A CA 1
ATOM 637 C C . ARG A 1 82 ? -10.231 -8.423 9.372 1.00 92.19 82 ARG A C 1
ATOM 639 O O . ARG A 1 82 ? -11.298 -8.680 9.926 1.00 92.19 82 ARG A O 1
ATOM 646 N N . GLN A 1 83 ? -9.170 -9.223 9.483 1.00 87.44 83 GLN A N 1
ATOM 647 C CA . GLN A 1 83 ? -9.191 -10.488 10.229 1.00 87.44 83 GLN A CA 1
ATOM 648 C C . GLN A 1 83 ? -8.914 -10.319 11.730 1.00 87.44 83 GLN A C 1
ATOM 650 O O . GLN A 1 83 ? -9.461 -11.074 12.533 1.00 87.44 83 GLN A O 1
ATOM 655 N N . LEU A 1 84 ? -8.109 -9.324 12.124 1.00 74.69 84 LEU A N 1
ATOM 656 C CA . LEU A 1 84 ? -7.616 -9.157 13.501 1.00 74.69 84 LEU A CA 1
ATOM 657 C C . LEU A 1 84 ? -8.683 -8.819 14.560 1.00 74.69 84 LEU A C 1
ATOM 659 O O . LEU A 1 84 ? -8.373 -8.814 15.750 1.00 74.69 84 LEU A O 1
ATOM 663 N N . ALA A 1 85 ? -9.929 -8.569 14.160 1.00 64.94 85 ALA A N 1
ATOM 664 C CA . ALA A 1 85 ? -10.970 -8.052 15.043 1.00 64.94 85 ALA A CA 1
ATOM 665 C C . ALA A 1 85 ? -12.180 -8.980 15.227 1.00 64.94 85 ALA A C 1
ATOM 667 O O . ALA A 1 85 ? -13.271 -8.515 15.556 1.00 64.94 85 ALA A O 1
ATOM 668 N N . ARG A 1 86 ? -12.023 -10.303 15.065 1.00 59.81 86 ARG A N 1
ATOM 669 C CA . ARG A 1 86 ? -13.036 -11.240 15.584 1.00 59.81 86 ARG A CA 1
ATOM 670 C C . ARG A 1 86 ? -13.155 -11.043 17.107 1.00 59.81 86 ARG A C 1
ATOM 672 O O . ARG A 1 86 ? -12.314 -11.522 17.857 1.00 59.81 86 ARG A O 1
ATOM 679 N N . GLY A 1 87 ? -14.172 -10.293 17.542 1.00 59.19 87 GLY A N 1
ATOM 680 C CA . GLY A 1 87 ? -14.502 -10.061 18.954 1.00 59.19 87 GLY A CA 1
ATOM 681 C C . GLY A 1 87 ? -13.736 -8.939 19.673 1.00 59.19 87 GLY A C 1
ATOM 682 O O . GLY A 1 87 ? -13.775 -8.897 20.898 1.00 59.19 87 GLY A O 1
ATOM 683 N N . LYS A 1 88 ? -13.039 -8.030 18.970 1.00 65.69 88 LYS A N 1
ATOM 684 C CA . LYS A 1 88 ? -12.322 -6.888 19.586 1.00 65.69 88 LYS A CA 1
ATOM 685 C C . LYS A 1 88 ? -12.704 -5.557 18.933 1.00 65.69 88 LYS A C 1
ATOM 687 O O . LYS A 1 88 ? -13.097 -5.529 17.770 1.00 65.69 88 LYS A O 1
ATOM 692 N N . LYS A 1 89 ? -12.570 -4.451 19.678 1.00 68.81 89 LYS A N 1
ATOM 693 C CA . LYS A 1 89 ? -12.699 -3.090 19.127 1.00 68.81 89 LYS A CA 1
ATOM 694 C C . LYS A 1 89 ? -11.608 -2.863 18.065 1.00 68.81 89 LYS A C 1
ATOM 696 O O . LYS A 1 89 ? -10.480 -3.306 18.261 1.00 68.81 89 LYS A O 1
ATOM 701 N N . GLY A 1 90 ? -11.949 -2.177 16.971 1.00 75.50 90 GLY A N 1
ATOM 702 C CA . GLY A 1 90 ? -10.980 -1.742 15.957 1.00 75.50 90 GLY A CA 1
ATOM 703 C C . GLY A 1 90 ? -10.682 -2.772 14.861 1.00 75.50 90 GLY A C 1
ATOM 704 O O . GLY A 1 90 ? -9.653 -3.445 14.890 1.00 75.50 90 GLY A O 1
ATOM 705 N N . ALA A 1 91 ? -11.579 -2.862 13.877 1.00 88.50 91 ALA A N 1
ATOM 706 C CA . ALA A 1 91 ? -11.446 -3.664 12.660 1.00 88.50 91 ALA A CA 1
ATOM 707 C C . ALA A 1 91 ? -11.494 -2.761 11.434 1.00 88.50 91 ALA A C 1
ATOM 709 O O . ALA A 1 91 ? -12.246 -1.786 11.441 1.00 88.50 91 ALA A O 1
ATOM 710 N N . ILE A 1 92 ? -10.841 -3.159 10.341 1.00 92.31 92 ILE A N 1
ATOM 711 C CA . ILE A 1 92 ? -11.264 -2.660 9.029 1.00 92.31 92 ILE A CA 1
ATOM 712 C C . ILE A 1 92 ? -12.625 -3.313 8.714 1.00 92.31 92 ILE A C 1
ATOM 714 O O . ILE A 1 92 ? -12.705 -4.548 8.708 1.00 92.31 92 ILE A O 1
ATOM 718 N N . PRO A 1 93 ? -13.696 -2.537 8.462 1.00 91.06 93 PRO A N 1
ATOM 719 C CA . PRO A 1 93 ? -15.008 -3.102 8.164 1.00 91.06 93 PRO A CA 1
ATOM 720 C C . PRO A 1 93 ? -14.999 -3.973 6.903 1.00 91.06 93 PRO A C 1
ATOM 722 O O . PRO A 1 93 ? -14.286 -3.684 5.940 1.00 91.06 93 PRO A O 1
ATOM 725 N N . LYS A 1 94 ? -15.779 -5.059 6.890 1.00 89.94 94 LYS A N 1
ATOM 726 C CA . LYS A 1 94 ? -15.783 -6.044 5.788 1.00 89.94 94 LYS A CA 1
ATOM 727 C C . LYS A 1 94 ? -16.472 -5.518 4.531 1.00 89.94 94 LYS A C 1
ATOM 729 O O . LYS A 1 94 ? -16.109 -5.917 3.434 1.00 89.94 94 LYS A O 1
ATOM 734 N N . GLU A 1 95 ? -17.416 -4.607 4.705 1.00 90.88 95 GLU A N 1
ATOM 735 C CA . GLU A 1 95 ? -18.196 -3.971 3.649 1.00 90.88 95 GLU A CA 1
ATOM 736 C C . GLU A 1 95 ? -17.395 -2.948 2.830 1.00 90.88 95 GLU A C 1
ATOM 738 O O . GLU A 1 95 ? -17.790 -2.593 1.722 1.00 90.88 95 GLU A O 1
ATOM 743 N N . LEU A 1 96 ? -16.250 -2.477 3.339 1.00 91.81 96 LEU A N 1
ATOM 744 C CA . LEU A 1 96 ? -15.393 -1.575 2.577 1.00 91.81 96 LEU A CA 1
ATOM 745 C C . LEU A 1 96 ? -14.792 -2.290 1.367 1.00 91.81 96 LEU A C 1
ATOM 747 O O . LEU A 1 96 ? -14.294 -3.412 1.491 1.00 91.81 96 LEU A O 1
ATOM 751 N N . ARG A 1 97 ? -14.722 -1.587 0.231 1.00 92.00 97 ARG A N 1
ATOM 752 C CA . ARG A 1 97 ? -13.992 -2.040 -0.964 1.00 92.00 97 ARG A CA 1
ATOM 753 C C . ARG A 1 97 ? -12.537 -2.422 -0.635 1.00 92.00 97 ARG A C 1
ATOM 755 O O . ARG A 1 97 ? -11.975 -1.881 0.327 1.00 92.00 97 ARG A O 1
ATOM 762 N N . PRO A 1 98 ? -11.903 -3.328 -1.397 1.00 91.44 98 PRO A N 1
ATOM 763 C CA . PRO A 1 98 ? -10.482 -3.640 -1.247 1.00 91.44 98 PRO A CA 1
ATOM 764 C C . PRO A 1 98 ? -9.616 -2.375 -1.240 1.00 91.44 98 PRO A C 1
ATOM 766 O O . PRO A 1 98 ? -9.906 -1.413 -1.952 1.00 91.44 98 PRO A O 1
ATOM 769 N N . ILE A 1 99 ? -8.549 -2.357 -0.436 1.00 93.94 99 ILE A N 1
ATOM 770 C CA . ILE A 1 99 ? -7.746 -1.139 -0.229 1.00 93.94 99 ILE A CA 1
ATOM 771 C C . ILE A 1 99 ? -7.247 -0.511 -1.530 1.00 93.94 99 ILE A C 1
ATOM 773 O O . ILE A 1 99 ? -7.343 0.701 -1.670 1.00 93.94 99 ILE A O 1
ATOM 777 N N . LEU A 1 100 ? -6.793 -1.313 -2.499 1.00 88.88 100 LEU A N 1
ATOM 778 C CA . LEU A 1 100 ? -6.251 -0.819 -3.769 1.00 88.88 100 LEU A CA 1
ATOM 779 C C . LEU A 1 100 ? -7.284 -0.009 -4.564 1.00 88.88 100 LEU A C 1
ATOM 781 O O . LEU A 1 100 ? -6.947 1.025 -5.140 1.00 88.88 100 LEU A O 1
ATOM 785 N N . GLU A 1 101 ? -8.554 -0.417 -4.513 1.00 87.38 101 GLU A N 1
ATOM 786 C CA . GLU A 1 101 ? -9.660 0.331 -5.112 1.00 87.38 101 GLU A CA 1
ATOM 787 C C . GLU A 1 101 ? -9.950 1.628 -4.352 1.00 87.38 101 GLU A C 1
ATOM 789 O O . GLU A 1 101 ? -10.205 2.659 -4.971 1.00 87.38 101 GLU A O 1
ATOM 794 N N . ARG A 1 102 ? -9.889 1.603 -3.012 1.00 91.50 102 ARG A N 1
ATOM 795 C CA . ARG A 1 102 ? -10.129 2.789 -2.169 1.00 91.50 102 ARG A CA 1
ATOM 796 C C . ARG A 1 102 ? -9.056 3.858 -2.354 1.00 91.50 102 ARG A C 1
ATOM 798 O O . ARG A 1 102 ? -9.359 5.049 -2.380 1.00 91.50 102 ARG A O 1
ATOM 805 N N . VAL A 1 103 ? -7.799 3.443 -2.510 1.00 86.69 103 VAL A N 1
ATOM 806 C CA . VAL A 1 103 ? -6.665 4.362 -2.667 1.00 86.69 103 VAL A CA 1
ATOM 807 C C . VAL A 1 103 ? -6.322 4.667 -4.126 1.00 86.69 103 VAL A C 1
ATOM 809 O O . VAL A 1 103 ? -5.378 5.416 -4.371 1.00 86.69 103 VAL A O 1
ATOM 812 N N . SER A 1 104 ? -7.088 4.136 -5.084 1.00 82.56 104 SER A N 1
ATOM 813 C CA . SER A 1 104 ? -6.866 4.288 -6.530 1.00 82.56 104 SER A CA 1
ATOM 814 C C . SER A 1 104 ? -5.447 3.915 -6.982 1.00 82.56 104 SER A C 1
ATOM 816 O O . SER A 1 104 ? -4.957 4.439 -7.982 1.00 82.56 104 SER A O 1
ATOM 818 N N . ILE A 1 105 ? -4.782 3.013 -6.254 1.00 73.38 105 ILE A N 1
ATOM 819 C CA . ILE A 1 105 ? -3.499 2.439 -6.663 1.00 73.38 105 ILE A CA 1
ATOM 820 C C . ILE A 1 105 ? -3.844 1.229 -7.515 1.00 73.38 105 ILE A C 1
ATOM 822 O O . ILE A 1 105 ? -4.367 0.235 -7.016 1.00 73.38 105 ILE A O 1
ATOM 826 N N . GLN A 1 106 ? -3.596 1.339 -8.817 1.00 66.69 106 GLN A N 1
ATOM 827 C CA . GLN A 1 106 ? -3.751 0.202 -9.709 1.00 66.69 106 GLN A CA 1
ATOM 828 C C . GLN A 1 106 ? -2.657 -0.817 -9.349 1.00 66.69 106 GLN A C 1
ATOM 830 O O . GLN A 1 106 ? -1.480 -0.448 -9.414 1.00 66.69 106 GLN A O 1
ATOM 835 N N . PRO A 1 107 ? -2.999 -2.064 -8.957 1.00 60.25 107 PRO A N 1
ATOM 836 C CA . PRO A 1 107 ? -2.013 -3.142 -8.948 1.00 60.25 107 PRO A CA 1
ATOM 837 C C . PRO A 1 107 ? -1.378 -3.205 -10.335 1.00 60.25 107 PRO A C 1
ATOM 839 O O . PRO A 1 107 ? -2.038 -2.799 -11.298 1.00 60.25 107 PRO A O 1
ATOM 842 N N . ASP A 1 108 ? -0.114 -3.638 -10.406 1.00 56.09 108 ASP A N 1
ATOM 843 C CA . ASP A 1 108 ? 0.726 -3.576 -11.605 1.00 56.09 108 ASP A CA 1
ATOM 844 C C . ASP A 1 108 ? -0.103 -3.680 -12.879 1.00 56.09 108 ASP A C 1
ATOM 846 O O . ASP A 1 108 ? -0.933 -4.585 -13.011 1.00 56.09 108 ASP A O 1
ATOM 850 N N . ASN A 1 109 ? 0.110 -2.739 -13.807 1.00 54.19 109 ASN A N 1
ATOM 851 C CA . ASN A 1 109 ? -0.670 -2.554 -15.037 1.00 54.19 109 ASN A CA 1
ATOM 852 C C . ASN A 1 109 ? -0.819 -3.825 -15.898 1.00 54.19 109 ASN A C 1
ATOM 854 O O . ASN A 1 109 ? -1.453 -3.756 -16.940 1.00 54.19 109 ASN A O 1
ATOM 858 N N . TRP A 1 110 ? -0.284 -4.976 -15.489 1.00 51.84 110 TRP A N 1
ATOM 859 C CA . TRP A 1 110 ? -0.505 -6.319 -16.005 1.00 51.84 110 TRP A CA 1
ATOM 860 C C . TRP A 1 110 ? -1.901 -6.570 -16.576 1.00 51.84 110 TRP A C 1
ATOM 862 O O . TRP A 1 110 ? -1.982 -7.085 -17.679 1.00 51.84 110 TRP A O 1
ATOM 872 N N . LEU A 1 111 ? -3.008 -6.199 -15.923 1.00 48.16 111 LEU A N 1
ATOM 873 C CA . LEU A 1 111 ? -4.346 -6.400 -16.516 1.00 48.16 111 LEU A CA 1
ATOM 874 C C . LEU A 1 111 ? -4.592 -5.505 -17.746 1.00 48.16 111 LEU A C 1
ATOM 876 O O . LEU A 1 111 ? -5.083 -5.980 -18.770 1.00 48.16 111 LEU A O 1
ATOM 880 N N . GLN A 1 112 ? -4.179 -4.233 -17.707 1.00 50.06 112 GLN A N 1
ATOM 881 C CA . GLN A 1 112 ? -4.195 -3.369 -18.898 1.00 50.06 112 GLN A CA 1
ATOM 882 C C . GLN A 1 112 ? -3.199 -3.844 -19.963 1.00 50.06 112 GLN A C 1
ATOM 884 O O . GLN A 1 112 ? -3.457 -3.721 -21.166 1.00 50.06 112 GLN A O 1
ATOM 889 N N . SER A 1 113 ? -2.070 -4.391 -19.523 1.00 53.53 113 SER A N 1
ATOM 890 C CA . SER A 1 113 ? -0.958 -4.784 -20.365 1.00 53.53 113 SER A CA 1
ATOM 891 C C . SER A 1 113 ? -1.145 -6.147 -21.006 1.00 53.53 113 SER A C 1
ATOM 893 O O . SER A 1 113 ? -0.713 -6.310 -22.133 1.00 53.53 113 SER A O 1
ATOM 895 N N . SER A 1 114 ? -1.825 -7.089 -20.356 1.00 59.12 114 SER A N 1
ATOM 896 C CA . SER A 1 114 ? -2.115 -8.441 -20.847 1.00 59.12 114 SER A CA 1
ATOM 897 C C . SER A 1 114 ? -3.190 -8.409 -21.930 1.00 59.12 114 SER A C 1
ATOM 899 O O . SER A 1 114 ? -2.973 -8.938 -23.018 1.00 59.12 114 SER A O 1
ATOM 901 N N . GLY A 1 115 ? -4.286 -7.670 -21.716 1.00 63.38 115 GLY A N 1
ATOM 902 C CA . GLY A 1 115 ? -5.331 -7.486 -22.733 1.00 63.38 115 GLY A CA 1
ATOM 903 C C . GLY A 1 115 ? -4.858 -6.711 -23.972 1.00 63.38 115 GLY A C 1
ATOM 904 O O . GLY A 1 115 ? -5.393 -6.879 -25.065 1.00 63.38 115 GLY A O 1
ATOM 905 N N . ARG A 1 116 ? -3.824 -5.870 -23.834 1.00 73.31 116 ARG A N 1
ATOM 906 C CA . ARG A 1 116 ? -3.234 -5.090 -24.939 1.00 73.31 116 ARG A CA 1
ATOM 907 C C . ARG A 1 116 ? -1.846 -5.580 -25.341 1.00 73.31 116 ARG A C 1
ATOM 909 O O 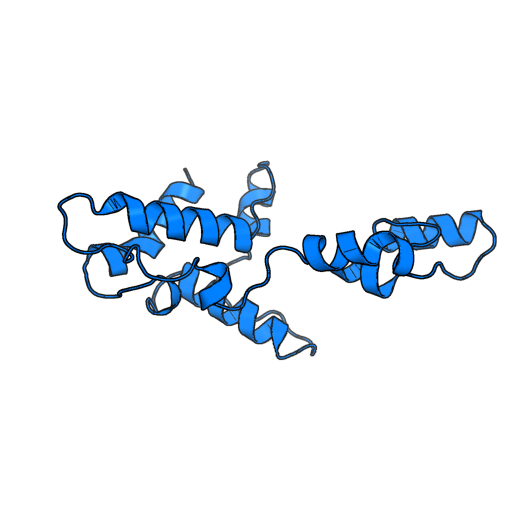. ARG A 1 116 ? -1.213 -4.933 -26.176 1.00 73.31 116 ARG A O 1
ATOM 916 N N . PHE A 1 117 ? -1.381 -6.709 -24.801 1.00 74.50 117 PHE A N 1
ATOM 917 C CA . PHE A 1 117 ? 0.024 -7.126 -24.868 1.00 74.50 117 PHE A CA 1
ATOM 918 C C . PHE A 1 117 ? 0.498 -7.224 -26.307 1.00 74.50 117 PHE A C 1
ATOM 920 O O . PHE A 1 117 ? 1.460 -6.577 -26.706 1.00 74.50 117 PHE A O 1
ATOM 927 N N . ARG A 1 118 ? -0.288 -7.921 -27.128 1.00 77.25 118 ARG A N 1
ATOM 928 C CA . ARG A 1 118 ? -0.023 -8.110 -28.554 1.00 77.25 118 ARG A CA 1
ATOM 929 C C . ARG A 1 118 ? -0.001 -6.795 -29.344 1.00 77.25 118 ARG A C 1
ATOM 931 O O . ARG A 1 118 ? 0.732 -6.670 -30.319 1.00 77.25 118 ARG A O 1
ATOM 938 N N . ARG A 1 119 ? -0.781 -5.790 -28.926 1.00 83.38 119 ARG A N 1
ATOM 939 C CA . ARG A 1 119 ? -0.803 -4.456 -29.555 1.00 83.38 119 ARG A CA 1
ATOM 940 C C . ARG A 1 119 ? 0.393 -3.601 -29.130 1.00 83.38 119 ARG A C 1
ATOM 942 O O . ARG A 1 119 ? 0.888 -2.810 -29.942 1.00 83.38 119 ARG A O 1
ATOM 949 N N . MET A 1 120 ? 0.807 -3.719 -27.869 1.00 80.25 120 MET A N 1
ATOM 950 C CA . MET A 1 120 ? 1.910 -2.955 -27.281 1.00 80.25 120 MET A CA 1
ATOM 951 C C . MET A 1 120 ? 3.275 -3.514 -27.678 1.00 80.25 120 MET A C 1
ATOM 953 O O . MET A 1 120 ? 4.156 -2.736 -28.029 1.00 80.25 120 MET A O 1
ATOM 957 N N . PHE A 1 121 ? 3.401 -4.839 -27.709 1.00 87.81 121 PHE A N 1
ATOM 958 C CA . PHE A 1 121 ? 4.624 -5.581 -27.992 1.00 87.81 121 PHE A CA 1
ATOM 959 C C . PHE A 1 121 ? 4.395 -6.575 -29.142 1.00 87.81 121 PHE A C 1
ATOM 961 O O . PHE A 1 121 ? 4.370 -7.785 -28.934 1.00 87.81 121 PHE A O 1
ATOM 968 N N . PRO A 1 122 ? 4.201 -6.102 -30.386 1.00 84.44 122 PRO A N 1
ATOM 969 C CA . PRO A 1 122 ? 3.897 -6.991 -31.510 1.00 84.44 122 PRO A CA 1
ATOM 970 C C . PRO A 1 122 ? 5.080 -7.867 -31.948 1.00 84.44 122 PRO A C 1
ATOM 972 O O . PRO A 1 122 ? 4.892 -8.762 -32.764 1.00 84.44 122 PRO A O 1
ATOM 975 N N . ARG A 1 123 ? 6.302 -7.566 -31.488 1.00 87.25 123 ARG A N 1
ATOM 976 C CA . ARG A 1 123 ? 7.535 -8.246 -31.921 1.00 87.25 123 ARG A CA 1
ATOM 977 C C . ARG A 1 123 ? 8.438 -8.633 -30.756 1.00 87.25 123 ARG A C 1
ATOM 979 O O . ARG A 1 123 ? 8.912 -9.756 -30.718 1.00 87.25 123 ARG A O 1
ATOM 986 N N . VAL A 1 124 ? 8.676 -7.707 -29.828 1.00 86.94 124 VAL A N 1
ATOM 987 C CA . VAL A 1 124 ? 9.578 -7.898 -28.685 1.00 86.94 124 VAL A CA 1
ATOM 988 C C . VAL A 1 124 ? 8.956 -7.258 -27.447 1.00 86.94 124 VAL A C 1
ATOM 990 O O . VAL A 1 124 ? 8.388 -6.168 -27.545 1.00 86.94 124 VAL A O 1
ATOM 993 N N . ALA A 1 125 ? 9.087 -7.926 -26.301 1.00 85.25 125 ALA A N 1
ATOM 994 C CA . ALA A 1 125 ? 8.735 -7.428 -24.975 1.00 85.25 125 ALA A CA 1
ATOM 995 C C . ALA A 1 125 ? 9.881 -7.732 -23.999 1.00 85.25 125 ALA A C 1
ATOM 997 O O . ALA A 1 125 ? 10.478 -8.803 -24.071 1.00 85.25 125 ALA A O 1
ATOM 998 N N . GLY A 1 126 ? 10.179 -6.809 -23.091 1.00 78.06 126 GLY A N 1
ATOM 999 C CA . GLY A 1 126 ? 11.217 -6.969 -22.075 1.00 78.06 126 GLY A CA 1
ATOM 1000 C C . GLY A 1 126 ? 11.635 -5.621 -21.497 1.00 78.06 126 GLY A C 1
ATOM 1001 O O . GLY A 1 126 ? 11.063 -4.592 -21.860 1.00 78.06 126 GLY A O 1
ATOM 1002 N N . LYS A 1 127 ? 12.643 -5.615 -20.615 1.00 81.12 127 LYS A N 1
ATOM 1003 C CA . LYS A 1 127 ? 13.242 -4.372 -20.099 1.00 81.12 127 LYS A CA 1
ATOM 1004 C C . LYS A 1 127 ? 13.721 -3.485 -21.249 1.00 81.12 127 LYS A C 1
ATOM 1006 O O . LYS A 1 127 ? 14.136 -3.994 -22.293 1.00 81.12 127 LYS A O 1
ATOM 1011 N N . VAL A 1 128 ? 13.681 -2.166 -21.056 1.00 85.44 128 VAL A N 1
ATOM 1012 C CA . VAL A 1 128 ? 14.016 -1.182 -22.102 1.00 85.44 128 VAL A CA 1
ATOM 1013 C C . VAL A 1 128 ? 15.405 -1.439 -22.691 1.00 85.44 128 VAL A C 1
ATOM 1015 O O . VAL A 1 128 ? 15.575 -1.380 -23.907 1.00 85.44 128 VAL A O 1
ATOM 1018 N N . GLU A 1 129 ? 16.375 -1.788 -21.851 1.00 85.94 129 GLU A N 1
ATOM 1019 C CA . GLU A 1 129 ? 17.756 -2.088 -22.230 1.00 85.94 129 GLU A CA 1
ATOM 1020 C C . GLU A 1 129 ? 17.832 -3.325 -23.133 1.00 85.94 129 GLU A C 1
ATOM 1022 O O . GLU A 1 129 ? 18.449 -3.280 -24.195 1.00 85.94 129 GLU A O 1
ATOM 1027 N N . ALA A 1 130 ? 17.128 -4.400 -22.769 1.00 86.00 130 ALA A N 1
ATOM 1028 C CA . ALA A 1 130 ? 17.069 -5.624 -23.566 1.00 86.00 130 ALA A CA 1
ATOM 1029 C C . ALA A 1 130 ? 16.363 -5.395 -24.913 1.00 86.00 130 ALA A C 1
ATOM 1031 O O . ALA A 1 130 ? 16.773 -5.932 -25.939 1.00 86.00 130 ALA A O 1
ATOM 1032 N N . MET A 1 131 ? 15.324 -4.551 -24.939 1.00 92.06 131 MET A N 1
ATOM 1033 C CA . MET A 1 131 ? 14.651 -4.176 -26.185 1.00 92.06 131 MET A CA 1
ATOM 1034 C C . MET A 1 131 ? 15.542 -3.333 -27.105 1.00 92.06 131 MET A C 1
ATOM 1036 O O . MET A 1 131 ? 15.433 -3.463 -28.323 1.00 92.06 131 MET A O 1
ATOM 1040 N N . ARG A 1 132 ? 16.405 -2.473 -26.547 1.00 91.50 132 ARG A N 1
ATOM 1041 C CA . ARG A 1 132 ? 17.385 -1.692 -27.320 1.00 91.50 132 ARG A CA 1
ATOM 1042 C C . ARG A 1 132 ? 18.468 -2.587 -27.911 1.00 91.50 132 ARG A C 1
ATOM 1044 O O . ARG A 1 132 ? 18.671 -2.533 -29.117 1.00 91.50 132 ARG A O 1
ATOM 1051 N N . GLN A 1 133 ? 19.052 -3.477 -27.109 1.00 92.62 133 GLN A N 1
ATOM 1052 C CA . GLN A 1 133 ? 20.026 -4.462 -27.596 1.00 92.62 133 GLN A CA 1
ATOM 1053 C C . GLN A 1 133 ? 19.439 -5.343 -28.702 1.00 92.62 133 GLN A C 1
ATOM 1055 O O . GLN A 1 133 ? 20.051 -5.525 -29.749 1.00 92.62 133 GLN A O 1
ATOM 1060 N N . ALA A 1 134 ? 18.210 -5.836 -28.526 1.00 90.69 134 ALA A N 1
ATOM 1061 C CA . ALA A 1 134 ? 17.542 -6.609 -29.566 1.00 90.69 134 ALA A CA 1
ATOM 1062 C C . ALA A 1 134 ? 17.323 -5.789 -30.851 1.00 90.69 134 ALA A C 1
ATOM 1064 O O . ALA A 1 134 ? 17.370 -6.345 -31.948 1.00 90.69 134 ALA A O 1
ATOM 1065 N N . ALA A 1 135 ? 17.050 -4.482 -30.739 1.00 93.62 135 ALA A N 1
ATOM 1066 C CA . ALA A 1 135 ? 16.890 -3.619 -31.906 1.00 93.62 135 ALA A CA 1
ATOM 1067 C C . ALA A 1 135 ? 18.221 -3.490 -32.659 1.00 93.62 135 ALA A C 1
ATOM 1069 O O . ALA A 1 135 ? 18.240 -3.718 -33.868 1.00 93.62 135 ALA A O 1
ATOM 1070 N N . GLU A 1 136 ? 19.318 -3.250 -31.938 1.00 94.12 136 GLU A N 1
ATOM 1071 C CA . GLU A 1 136 ? 20.678 -3.192 -32.486 1.00 94.12 136 GLU A CA 1
ATOM 1072 C C . GLU A 1 136 ? 21.060 -4.497 -33.198 1.00 94.12 136 GLU A C 1
ATOM 1074 O O . GLU A 1 136 ? 21.430 -4.464 -34.372 1.00 94.12 136 GLU A O 1
ATOM 1079 N N . CYS A 1 137 ? 20.868 -5.655 -32.556 1.00 92.31 137 CYS A N 1
ATOM 1080 C CA . CYS A 1 137 ? 21.151 -6.963 -33.160 1.00 92.31 137 CYS A CA 1
ATOM 1081 C C . CYS A 1 137 ? 20.330 -7.235 -34.432 1.00 92.31 137 CYS A C 1
ATOM 1083 O O . CYS A 1 137 ? 20.771 -7.969 -35.311 1.00 92.31 137 CYS A O 1
ATOM 1085 N N . CYS A 1 138 ? 19.131 -6.661 -34.543 1.00 91.19 138 CYS A N 1
ATOM 1086 C CA . CYS A 1 138 ? 18.270 -6.790 -35.718 1.00 91.19 138 CYS A CA 1
ATOM 1087 C C . CYS A 1 138 ? 18.464 -5.667 -36.755 1.00 91.19 138 CYS A C 1
ATOM 1089 O O . CYS A 1 138 ? 17.649 -5.567 -37.677 1.00 91.19 138 CYS A O 1
ATOM 1091 N N . GLY A 1 139 ? 19.469 -4.795 -36.597 1.00 92.88 139 GLY A N 1
ATOM 1092 C CA . GLY A 1 139 ? 19.710 -3.659 -37.494 1.00 92.88 139 GLY A CA 1
ATOM 1093 C C . GLY A 1 139 ? 18.587 -2.614 -37.478 1.00 92.88 139 GLY A C 1
ATOM 1094 O O . GLY A 1 139 ? 18.325 -1.951 -38.480 1.00 92.88 139 GLY A O 1
ATOM 1095 N N . ARG A 1 140 ? 17.861 -2.495 -36.363 1.00 90.06 140 ARG A N 1
ATOM 1096 C CA . ARG A 1 140 ? 16.745 -1.560 -36.169 1.00 90.06 140 ARG A CA 1
ATOM 1097 C C . ARG A 1 140 ? 17.117 -0.494 -35.150 1.00 90.06 140 ARG A C 1
ATOM 1099 O O . ARG A 1 140 ? 17.800 -0.761 -34.174 1.00 90.06 140 ARG A O 1
ATOM 1106 N N . GLN A 1 141 ? 16.561 0.703 -35.317 1.00 87.62 141 GLN A N 1
ATOM 1107 C CA . GLN A 1 141 ? 16.757 1.785 -34.347 1.00 87.62 141 GLN A CA 1
ATOM 1108 C C . GLN A 1 141 ? 15.923 1.603 -33.066 1.00 87.62 141 GLN A C 1
ATOM 1110 O O . GLN A 1 141 ? 16.331 2.051 -32.001 1.00 87.62 141 GLN A O 1
ATOM 1115 N N . TRP A 1 142 ? 14.743 0.972 -33.147 1.00 87.19 142 TRP A N 1
ATOM 1116 C CA . TRP A 1 142 ? 13.877 0.707 -31.990 1.00 87.19 142 TRP A CA 1
ATOM 1117 C C . TRP A 1 142 ? 12.775 -0.319 -32.307 1.00 87.19 142 TRP A C 1
ATOM 1119 O O . TRP A 1 142 ? 12.429 -0.561 -33.467 1.00 87.19 142 TRP A O 1
ATOM 1129 N N . PHE A 1 143 ? 12.176 -0.896 -31.259 1.00 89.81 143 PHE A N 1
ATOM 1130 C CA . PHE A 1 143 ? 10.949 -1.696 -31.346 1.00 89.81 143 PHE A CA 1
ATOM 1131 C C . PHE A 1 143 ? 9.746 -0.955 -30.764 1.00 89.81 143 PHE A C 1
ATOM 1133 O O . PHE A 1 143 ? 9.846 -0.243 -29.764 1.00 89.81 143 PHE A O 1
ATOM 1140 N N . LYS A 1 144 ? 8.562 -1.162 -31.354 1.00 89.69 144 LYS A N 1
ATOM 1141 C CA . LYS A 1 144 ? 7.310 -0.667 -30.773 1.00 89.69 144 LYS A CA 1
ATOM 1142 C C . LYS A 1 144 ? 7.130 -1.240 -29.369 1.00 89.69 144 LYS A C 1
ATOM 1144 O O . LYS A 1 144 ? 7.306 -2.436 -29.165 1.00 89.69 144 LYS A O 1
ATOM 1149 N N . GLY A 1 145 ? 6.746 -0.372 -28.437 1.00 85.69 145 GLY A N 1
ATOM 1150 C CA . GLY A 1 145 ? 6.473 -0.760 -27.059 1.00 85.69 145 GLY A CA 1
ATOM 1151 C C . GLY A 1 145 ? 7.504 -0.275 -26.047 1.00 85.69 145 GLY A C 1
ATOM 1152 O O . GLY A 1 145 ? 7.257 -0.466 -24.872 1.00 85.69 145 GLY A O 1
ATOM 1153 N N . VAL A 1 146 ? 8.582 0.421 -26.430 1.00 84.00 146 VAL A N 1
ATOM 1154 C CA . VAL A 1 146 ? 9.605 0.922 -25.476 1.00 84.00 146 VAL A CA 1
ATOM 1155 C C . VAL A 1 146 ? 9.003 1.754 -24.330 1.00 84.00 146 VAL A C 1
ATOM 1157 O O . VAL A 1 146 ? 9.313 1.532 -23.164 1.00 84.00 146 VAL A O 1
ATOM 1160 N N . THR A 1 147 ? 8.071 2.666 -24.621 1.00 78.19 147 THR A N 1
ATOM 1161 C CA . THR A 1 147 ? 7.388 3.451 -23.574 1.00 78.19 147 THR A CA 1
ATOM 1162 C C . THR A 1 147 ? 6.444 2.605 -22.715 1.00 78.19 147 THR A C 1
ATOM 1164 O O . THR A 1 147 ? 6.201 2.941 -21.558 1.00 78.19 147 THR A O 1
ATOM 1167 N N . ALA A 1 148 ? 5.878 1.534 -23.278 1.00 75.19 148 ALA A N 1
ATOM 1168 C CA . ALA A 1 148 ? 5.058 0.587 -22.529 1.00 75.19 148 ALA A CA 1
ATOM 1169 C C . ALA A 1 148 ? 5.936 -0.326 -21.662 1.00 75.19 148 ALA A C 1
ATOM 1171 O O . ALA A 1 148 ? 5.571 -0.594 -20.525 1.00 75.19 148 ALA A O 1
ATOM 1172 N N . ALA A 1 149 ? 7.111 -0.728 -22.153 1.00 77.44 149 ALA A N 1
ATOM 1173 C CA . ALA A 1 149 ? 8.088 -1.531 -21.435 1.00 77.44 149 ALA A CA 1
ATOM 1174 C C . ALA A 1 149 ? 8.536 -0.841 -20.150 1.00 77.44 149 ALA A C 1
ATOM 1176 O O . ALA A 1 149 ? 8.421 -1.446 -19.099 1.00 77.44 149 ALA A O 1
ATOM 1177 N N . ALA A 1 150 ? 8.861 0.456 -20.206 1.00 71.62 150 ALA A N 1
ATOM 1178 C CA . ALA A 1 150 ? 9.199 1.261 -19.025 1.00 71.62 150 ALA A CA 1
ATOM 1179 C C . ALA A 1 150 ? 8.088 1.341 -17.953 1.00 71.62 150 ALA A C 1
ATOM 1181 O O . ALA A 1 150 ? 8.306 1.875 -16.871 1.00 71.62 150 ALA A O 1
ATOM 1182 N N . ARG A 1 151 ? 6.865 0.900 -18.275 1.00 64.50 151 ARG A N 1
ATOM 1183 C CA . ARG A 1 151 ? 5.718 0.857 -17.355 1.00 64.50 151 ARG A CA 1
ATOM 1184 C C . ARG A 1 151 ? 5.336 -0.564 -16.940 1.00 64.50 151 ARG A C 1
ATOM 1186 O O . ARG A 1 151 ? 4.457 -0.703 -16.096 1.00 64.50 151 ARG A O 1
ATOM 1193 N N . CYS A 1 152 ? 5.895 -1.583 -17.594 1.00 61.97 152 CYS A N 1
ATOM 1194 C CA . CYS A 1 152 ? 5.513 -2.989 -17.432 1.00 61.97 152 CYS A CA 1
ATOM 1195 C C . CYS A 1 152 ? 6.653 -3.873 -16.914 1.00 61.97 152 CYS A C 1
ATOM 1197 O O . CYS A 1 152 ? 6.361 -4.938 -16.379 1.00 61.97 152 CYS A O 1
ATOM 1199 N N . PHE A 1 153 ? 7.910 -3.470 -17.120 1.00 58.34 153 PHE A N 1
ATOM 1200 C CA . PHE A 1 153 ? 9.137 -4.204 -16.805 1.00 58.34 153 PHE A CA 1
ATOM 1201 C C . PHE A 1 153 ? 10.153 -3.266 -16.152 1.00 58.34 153 PHE A C 1
ATOM 1203 O O . PHE A 1 153 ? 11.000 -3.784 -15.391 1.00 58.34 153 PHE A O 1
#

Foldseek 3Di:
DVLVVLLCQLQVCLLVVVDLDSCRSCPHPLVLVLVQLVVVVVDPDDDRPPDPDDAQQVVQVVVVHDRQHNVNSLQVSLVCQQPVPPPGGGGNDPPDDRPCVVSVPDDQCCVVCVVCVCVQQVDDAEALVVQCVVCVVVVHRGGRNSVVNVRHD

Radius of gyration: 19.12 Å; chains: 1; bounding box: 39×28×57 Å

pLDDT: mean 80.58, std 14.58, range [39.47, 95.44]

Sequence (153 aa):
AILSCMAYIDLNPIRAGKARTPEESEFTGAYQRIKAAKVTTRQKASGRPSIWLPPIEEIFQRNGKATLTLSEYLLVLDRTGRQLARGKKGAIPKELRPILERVSIQPDNWLQSSGRFRRMFPRVAGKVEAMRQAAECCGRQWFKGVTAAARCF

Secondary structure (DSSP, 8-state):
-HHHHHHHHHHHHHHTTS-SSGGG-TTSHHHHHHHHHHHHHH--SS-----SSPPHHHHHHTTTS-PPPHHHHHHHHHHHHHHTTTTSS----TTSPPHHHHTT--S-THHHHHHTHHHH-SS--S-HHHHHHHHHHTT-S--TTHHHHHHH-